Protein AF-A0A950EFH6-F1 (afdb_monomer)

Nearest PDB structures (foldseek):
  2af7-assembly1_F  TM=9.990E-01  e=6.601E-03  Methanothermobacter thermautotrophicus
  2af7-assembly1_A  TM=9.993E-01  e=1.480E-02  Methanothermobacter thermautotrophicus
  5dik-assembly1_A  TM=8.483E-01  e=4.452E-01  Legionella pneumophila
  1vke-asse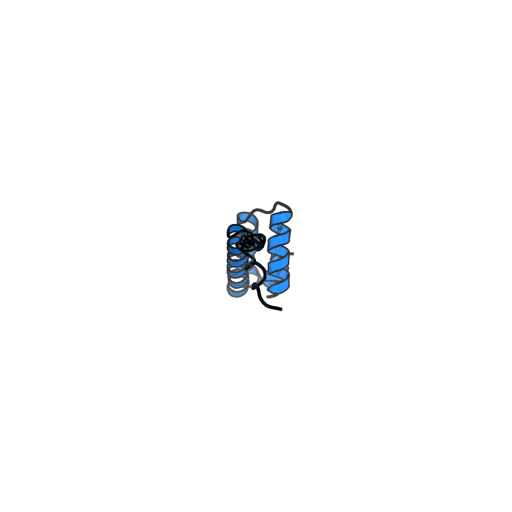mbly1_A  TM=8.700E-01  e=9.984E-01  Thermotoga maritima MSB8
  2lhr-assembly1_A  TM=3.135E-01  e=3.987E+00  Staphylococcus aureus subsp. aureus MW2

Mean predicted aligned error: 10.32 Å

Structure (mmCIF, N/CA/C/O backbone):
data_AF-A0A950EFH6-F1
#
_entry.id   AF-A0A950EFH6-F1
#
loop_
_atom_site.group_PDB
_atom_site.id
_atom_site.type_symbol
_atom_site.label_atom_id
_atom_site.label_alt_id
_atom_site.label_comp_id
_atom_site.label_asym_id
_atom_site.label_entity_id
_atom_site.label_seq_id
_atom_site.pdbx_PDB_ins_code
_atom_site.Cartn_x
_atom_site.Cartn_y
_atom_site.Cartn_z
_atom_site.occupancy
_atom_site.B_iso_or_equiv
_atom_site.auth_seq_id
_atom_site.auth_comp_id
_atom_site.auth_asym_id
_atom_site.auth_atom_id
_atom_site.pdbx_PDB_model_num
ATOM 1 N N . THR A 1 1 ? 7.924 5.680 3.488 1.00 95.81 1 THR A N 1
ATOM 2 C CA . THR A 1 1 ? 8.540 4.377 3.144 1.00 95.81 1 THR A CA 1
ATOM 3 C C . THR A 1 1 ? 7.678 3.560 2.193 1.00 95.81 1 THR A C 1
ATOM 5 O O . THR A 1 1 ? 8.226 3.061 1.220 1.00 95.81 1 THR A O 1
ATOM 8 N N . VAL A 1 2 ? 6.357 3.457 2.416 1.00 97.94 2 VAL A N 1
ATOM 9 C CA . VAL A 1 2 ? 5.393 2.737 1.547 1.00 97.94 2 VAL A CA 1
ATOM 10 C C . VAL A 1 2 ? 5.579 3.068 0.060 1.00 97.94 2 VAL A C 1
ATOM 12 O O . VAL A 1 2 ? 5.852 2.164 -0.723 1.00 97.94 2 VAL A O 1
ATOM 15 N N . ALA A 1 3 ? 5.544 4.354 -0.313 1.00 97.94 3 ALA A N 1
ATOM 16 C CA . ALA A 1 3 ? 5.710 4.780 -1.706 1.00 97.94 3 ALA A CA 1
ATOM 17 C C . ALA A 1 3 ? 7.025 4.294 -2.338 1.00 97.94 3 ALA A C 1
ATOM 19 O O . ALA A 1 3 ? 7.033 3.730 -3.426 1.00 97.94 3 ALA A O 1
ATOM 20 N N . THR A 1 4 ? 8.143 4.462 -1.628 1.00 98.31 4 THR A N 1
ATOM 21 C CA . THR A 1 4 ? 9.471 4.056 -2.103 1.00 98.31 4 THR A CA 1
ATOM 22 C C . THR A 1 4 ? 9.564 2.540 -2.276 1.00 98.31 4 THR A C 1
ATOM 24 O O . THR A 1 4 ? 10.086 2.069 -3.278 1.00 98.31 4 THR A O 1
ATOM 27 N N . LEU A 1 5 ? 9.047 1.758 -1.324 1.00 98.38 5 LEU A N 1
ATOM 28 C CA . LEU A 1 5 ? 9.093 0.292 -1.381 1.00 98.38 5 LEU A CA 1
ATOM 29 C C . LEU A 1 5 ? 8.212 -0.274 -2.498 1.00 98.38 5 LEU A C 1
ATOM 31 O O . LEU A 1 5 ? 8.619 -1.234 -3.150 1.00 98.38 5 LEU A O 1
ATOM 35 N N . ALA A 1 6 ? 7.052 0.338 -2.744 1.00 98.25 6 ALA A N 1
ATOM 36 C CA . ALA A 1 6 ? 6.198 0.008 -3.879 1.00 98.25 6 ALA A CA 1
ATOM 37 C C . ALA A 1 6 ? 6.868 0.369 -5.214 1.00 98.25 6 ALA A C 1
ATOM 39 O O . ALA A 1 6 ? 6.981 -0.489 -6.083 1.00 98.25 6 ALA A O 1
ATOM 40 N N . ALA A 1 7 ? 7.423 1.578 -5.346 1.00 98.12 7 ALA A N 1
ATOM 41 C CA . ALA A 1 7 ? 8.146 1.991 -6.551 1.00 98.12 7 ALA A CA 1
ATOM 42 C C . ALA A 1 7 ? 9.380 1.114 -6.853 1.00 98.12 7 ALA A C 1
ATOM 44 O O . ALA A 1 7 ? 9.712 0.894 -8.012 1.00 98.12 7 ALA A O 1
ATOM 45 N N . MET A 1 8 ? 10.055 0.593 -5.822 1.00 98.12 8 MET A N 1
ATOM 46 C CA . MET A 1 8 ? 11.213 -0.302 -5.962 1.00 98.12 8 MET A CA 1
ATOM 47 C C . MET A 1 8 ? 10.847 -1.788 -6.126 1.00 98.12 8 MET A C 1
ATOM 49 O O . MET A 1 8 ? 11.759 -2.615 -6.181 1.00 98.12 8 MET A O 1
ATOM 53 N N . GLY A 1 9 ? 9.560 -2.159 -6.119 1.00 96.62 9 GLY A N 1
ATOM 54 C CA . GLY A 1 9 ? 9.137 -3.562 -6.200 1.00 96.62 9 GLY A CA 1
ATOM 55 C C . GLY A 1 9 ? 9.663 -4.419 -5.040 1.00 96.62 9 GLY A C 1
ATOM 56 O O . GLY A 1 9 ? 10.203 -5.505 -5.248 1.00 96.62 9 GLY A O 1
ATOM 57 N N . ARG A 1 10 ? 9.582 -3.920 -3.797 1.00 98.25 10 ARG A N 1
ATOM 58 C CA . ARG A 1 10 ? 10.059 -4.617 -2.583 1.00 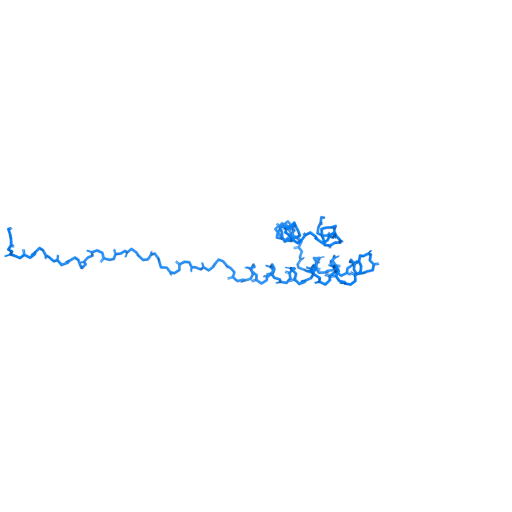98.25 10 ARG A CA 1
ATOM 59 C C . ARG A 1 10 ? 8.881 -5.137 -1.744 1.00 98.25 10 ARG A C 1
ATOM 61 O O . ARG A 1 10 ? 8.589 -4.551 -0.700 1.00 98.25 10 ARG A O 1
ATOM 68 N N . PRO A 1 11 ? 8.219 -6.241 -2.145 1.00 96.94 11 PRO A N 1
ATOM 69 C CA . PRO A 1 11 ? 6.937 -6.661 -1.573 1.00 96.94 11 PRO A CA 1
ATOM 70 C C . PRO A 1 11 ? 7.016 -7.020 -0.085 1.00 96.94 11 PRO A C 1
ATOM 72 O O . PRO A 1 11 ? 6.177 -6.573 0.685 1.00 96.94 11 PRO A O 1
ATOM 75 N N . LEU A 1 12 ? 8.052 -7.742 0.358 1.00 97.75 12 LEU A N 1
ATOM 76 C CA . LEU A 1 12 ? 8.200 -8.107 1.778 1.00 97.75 12 LEU A CA 1
ATOM 77 C C . LEU A 1 12 ? 8.335 -6.870 2.681 1.00 97.75 12 LEU A C 1
ATOM 79 O O . LEU A 1 12 ? 7.689 -6.770 3.722 1.00 97.75 12 LEU A O 1
ATOM 83 N N . GLY A 1 13 ? 9.149 -5.898 2.257 1.00 98.19 13 GLY A N 1
ATOM 84 C CA . GLY A 1 13 ? 9.315 -4.640 2.984 1.00 98.19 13 GLY A CA 1
ATOM 85 C C . GLY A 1 13 ? 8.052 -3.780 2.942 1.00 98.19 13 GLY A C 1
ATOM 86 O O . GLY A 1 13 ? 7.703 -3.154 3.945 1.00 98.19 13 GLY A O 1
ATOM 87 N N . LEU A 1 14 ? 7.364 -3.757 1.797 1.00 98.56 14 LEU A N 1
ATOM 88 C CA . LEU A 1 14 ? 6.107 -3.040 1.620 1.00 98.56 14 LEU A CA 1
ATOM 89 C C . LEU A 1 14 ? 5.015 -3.602 2.537 1.00 98.56 14 LEU A C 1
ATOM 91 O O . LEU A 1 14 ? 4.378 -2.822 3.234 1.00 98.56 14 LEU A O 1
ATOM 95 N N . GLU A 1 15 ? 4.852 -4.926 2.605 1.00 98.44 15 GLU A N 1
ATOM 96 C CA . GLU A 1 15 ? 3.861 -5.581 3.470 1.00 98.44 15 GLU A CA 1
ATOM 97 C C . GLU A 1 15 ? 4.047 -5.185 4.941 1.00 98.44 15 GLU A C 1
ATOM 99 O O . GLU A 1 15 ? 3.104 -4.745 5.602 1.00 98.44 15 GLU A O 1
ATOM 104 N N . LEU A 1 16 ? 5.288 -5.267 5.434 1.00 98.19 16 LEU A N 1
ATOM 105 C CA . LEU A 1 16 ? 5.635 -4.857 6.793 1.00 98.19 16 LEU A CA 1
ATOM 106 C C . LEU A 1 16 ? 5.302 -3.376 7.034 1.00 98.19 16 LEU A C 1
ATOM 108 O O . LEU A 1 16 ? 4.688 -3.026 8.041 1.00 98.19 16 LEU A O 1
ATOM 112 N N . ASN A 1 17 ? 5.674 -2.497 6.100 1.00 98.25 17 ASN A N 1
ATOM 113 C CA . ASN A 1 17 ? 5.442 -1.058 6.235 1.00 98.25 17 ASN A CA 1
ATOM 114 C C . ASN A 1 17 ? 3.966 -0.668 6.115 1.00 98.25 17 ASN A C 1
ATOM 116 O O . ASN A 1 17 ? 3.576 0.314 6.735 1.00 98.25 17 ASN A O 1
ATOM 120 N N . LEU A 1 18 ? 3.142 -1.421 5.385 1.00 98.50 18 LEU A N 1
ATOM 121 C CA . LEU A 1 18 ? 1.694 -1.204 5.340 1.00 98.50 18 LEU A CA 1
ATOM 122 C C . LEU A 1 18 ? 1.060 -1.450 6.715 1.00 98.50 18 LEU A C 1
ATOM 124 O O . LEU A 1 18 ? 0.297 -0.614 7.194 1.00 98.50 18 LEU A O 1
ATOM 128 N N . ARG A 1 19 ? 1.429 -2.548 7.390 1.00 98.06 19 ARG A N 1
ATOM 129 C CA . ARG A 1 19 ? 0.955 -2.842 8.756 1.00 98.06 19 ARG A CA 1
ATOM 130 C C . ARG A 1 19 ? 1.420 -1.785 9.754 1.00 98.06 19 ARG A C 1
ATOM 132 O O . ARG A 1 19 ? 0.617 -1.284 10.534 1.00 98.06 19 ARG A O 1
ATOM 139 N N . MET A 1 20 ? 2.702 -1.418 9.702 1.00 98.06 20 MET A N 1
ATOM 140 C CA . MET A 1 20 ? 3.253 -0.381 10.579 1.00 98.06 20 MET A CA 1
ATOM 141 C C . MET A 1 20 ? 2.606 0.984 10.327 1.00 98.06 20 MET A C 1
ATOM 143 O O . MET A 1 20 ? 2.324 1.700 11.279 1.00 98.06 20 MET A O 1
ATOM 147 N N . ALA A 1 21 ? 2.333 1.344 9.070 1.00 98.31 21 ALA A N 1
ATOM 148 C CA . ALA A 1 21 ? 1.680 2.607 8.745 1.00 98.31 21 ALA A CA 1
ATOM 149 C C . ALA A 1 21 ? 0.266 2.684 9.337 1.00 98.31 21 ALA A C 1
ATOM 151 O O . ALA A 1 21 ? -0.061 3.688 9.965 1.00 98.31 21 ALA A O 1
ATOM 152 N N . LEU A 1 22 ? -0.530 1.614 9.213 1.00 98.12 22 LEU A N 1
ATOM 153 C CA . LEU A 1 22 ? -1.850 1.529 9.850 1.00 98.12 22 LEU A CA 1
ATOM 154 C C . LEU A 1 22 ? -1.751 1.639 11.378 1.00 98.12 22 LEU A C 1
ATOM 156 O O . LEU A 1 22 ? -2.500 2.390 11.993 1.00 98.12 22 LEU A O 1
ATOM 160 N N . ASN A 1 23 ? -0.791 0.938 11.990 1.00 97.44 23 ASN A N 1
ATOM 161 C 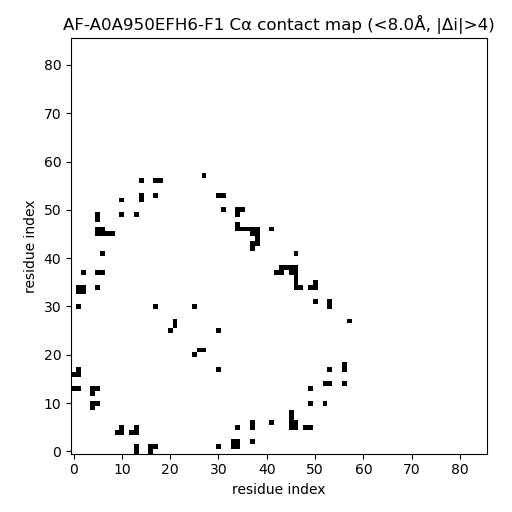CA . ASN A 1 23 ? -0.553 1.011 13.434 1.00 97.44 23 ASN A CA 1
ATOM 162 C C . ASN A 1 23 ? -0.135 2.418 13.899 1.00 97.44 23 ASN A C 1
ATOM 164 O O . ASN A 1 23 ? -0.432 2.817 15.020 1.00 97.44 23 ASN A O 1
ATOM 168 N N . ASN A 1 24 ? 0.519 3.185 13.028 1.00 98.00 24 ASN A N 1
ATOM 169 C CA . ASN A 1 24 ? 0.934 4.561 13.291 1.00 98.00 24 ASN A CA 1
ATOM 170 C C . ASN A 1 24 ? -0.164 5.594 12.974 1.00 98.00 24 ASN A C 1
ATOM 172 O O . ASN A 1 24 ? 0.110 6.792 12.986 1.00 98.00 24 ASN A O 1
ATOM 176 N N . GLY A 1 25 ? -1.391 5.148 12.687 1.00 97.69 25 GLY A N 1
ATOM 177 C CA . GLY A 1 25 ? -2.550 6.015 12.479 1.00 97.69 25 GLY A CA 1
ATOM 178 C C . GLY A 1 25 ? -2.817 6.414 11.028 1.00 97.69 25 GLY A C 1
ATOM 179 O O . GLY A 1 25 ? -3.738 7.193 10.795 1.00 97.69 25 GLY A O 1
ATOM 180 N N . ALA A 1 26 ? -2.070 5.890 10.050 1.00 98.31 26 ALA A N 1
ATOM 181 C CA . ALA A 1 26 ? -2.447 6.063 8.649 1.00 98.31 26 ALA A CA 1
ATOM 182 C C . ALA A 1 26 ? -3.759 5.324 8.367 1.00 98.31 26 ALA A C 1
ATOM 184 O O . ALA A 1 26 ? -3.979 4.204 8.836 1.00 98.31 26 ALA A O 1
ATOM 185 N N . THR A 1 27 ? -4.624 5.925 7.562 1.00 98.56 27 THR A N 1
ATOM 186 C CA . THR A 1 27 ? -5.864 5.285 7.132 1.00 98.56 27 THR A CA 1
ATOM 187 C C . THR A 1 27 ? -5.624 4.397 5.911 1.00 98.56 27 THR A C 1
ATOM 189 O O . THR A 1 27 ? -4.645 4.539 5.174 1.00 98.56 27 THR A O 1
ATOM 192 N N . ARG A 1 28 ? -6.552 3.469 5.641 1.00 98.38 28 ARG A N 1
ATOM 193 C CA . ARG A 1 28 ? -6.519 2.677 4.397 1.00 98.38 28 ARG A CA 1
ATOM 194 C C . ARG A 1 28 ? -6.571 3.574 3.160 1.00 98.38 28 ARG A C 1
ATOM 196 O O . ARG A 1 28 ? -5.926 3.257 2.165 1.00 98.38 28 ARG A O 1
ATOM 203 N N . GLN A 1 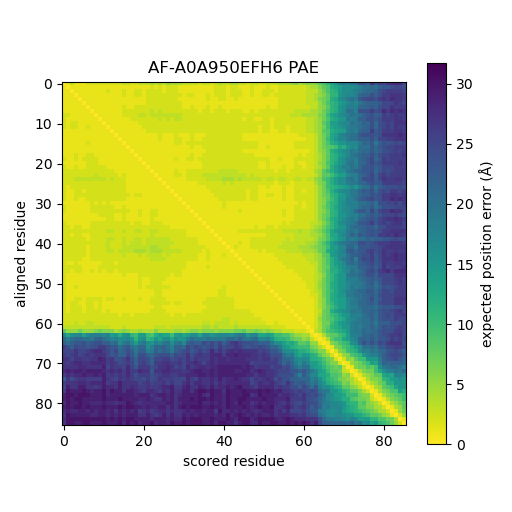29 ? -7.312 4.681 3.240 1.00 98.56 29 GLN A N 1
ATOM 204 C CA . GLN A 1 29 ? -7.416 5.661 2.167 1.00 98.56 29 GLN A CA 1
ATOM 205 C C . GLN A 1 29 ? -6.066 6.332 1.900 1.00 98.56 29 GLN A C 1
ATOM 207 O O . GLN A 1 29 ? -5.632 6.325 0.752 1.00 98.56 29 GLN A O 1
ATOM 212 N N . ASP A 1 30 ? -5.351 6.780 2.940 1.00 98.44 30 ASP A N 1
ATOM 213 C CA . ASP A 1 30 ? -4.016 7.384 2.787 1.00 98.44 30 ASP A CA 1
ATOM 214 C C . ASP A 1 30 ? -3.050 6.443 2.054 1.00 98.44 30 ASP A C 1
ATOM 216 O O . ASP A 1 30 ? -2.273 6.859 1.193 1.00 98.44 30 ASP A O 1
ATOM 220 N N . LEU A 1 31 ? -3.103 5.146 2.378 1.00 98.56 31 LEU A N 1
ATOM 221 C CA . LEU A 1 31 ? -2.263 4.131 1.742 1.00 98.56 31 LEU A CA 1
ATOM 222 C C . LEU A 1 31 ? -2.649 3.894 0.281 1.00 98.56 31 LEU A C 1
ATOM 224 O O . LEU A 1 31 ? -1.766 3.788 -0.569 1.00 98.56 31 LEU A O 1
ATOM 228 N N . VAL A 1 32 ? -3.946 3.830 -0.023 1.00 98.62 32 VAL A N 1
ATOM 229 C CA . VAL A 1 32 ? -4.442 3.679 -1.398 1.00 98.62 32 VAL A CA 1
ATOM 230 C C . VAL A 1 32 ? -4.073 4.896 -2.244 1.00 98.62 32 VAL A C 1
ATOM 232 O O . VAL A 1 32 ? -3.526 4.721 -3.329 1.00 98.62 32 VAL A O 1
ATOM 235 N N . GLU A 1 33 ? -4.294 6.113 -1.748 1.00 98.50 33 GLU A N 1
ATOM 236 C CA . GLU A 1 33 ? -3.927 7.353 -2.442 1.00 98.50 33 GLU A CA 1
ATOM 237 C C . GLU A 1 33 ? -2.414 7.443 -2.667 1.00 98.50 33 GLU A C 1
ATOM 239 O O . GLU A 1 33 ? -1.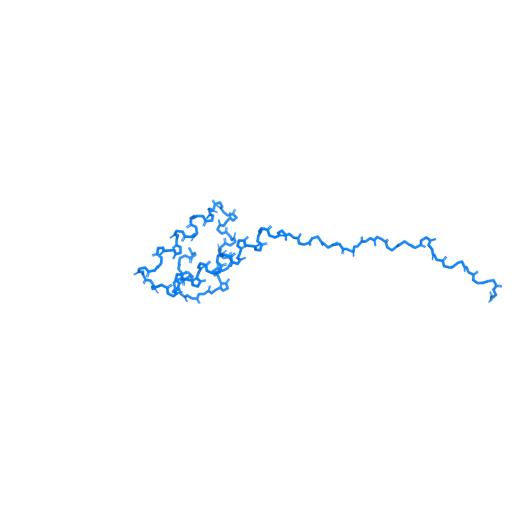967 7.722 -3.779 1.00 98.50 33 GLU A O 1
ATOM 244 N N . THR A 1 34 ? -1.615 7.102 -1.649 1.00 98.38 34 THR A N 1
ATOM 245 C CA . THR A 1 34 ? -0.150 7.031 -1.762 1.00 98.38 34 THR A CA 1
ATOM 246 C C . THR A 1 34 ? 0.281 6.075 -2.871 1.00 98.38 34 THR A C 1
ATOM 248 O O . THR A 1 34 ? 1.185 6.398 -3.636 1.00 98.38 34 THR A O 1
ATOM 251 N N . LEU A 1 35 ? -0.342 4.896 -2.966 1.00 98.62 35 LEU A N 1
ATOM 252 C CA . LEU A 1 35 ? -0.024 3.896 -3.986 1.00 98.62 35 LEU A CA 1
ATOM 253 C C . LEU A 1 35 ? -0.518 4.311 -5.376 1.00 98.62 35 LEU A C 1
ATOM 255 O O . LEU A 1 35 ? 0.205 4.113 -6.349 1.00 98.62 35 LEU A O 1
ATOM 259 N N . LEU A 1 36 ? -1.698 4.925 -5.490 1.00 98.50 36 LEU A N 1
ATOM 260 C CA . LEU A 1 36 ? -2.214 5.476 -6.749 1.00 98.50 36 LEU A CA 1
ATOM 261 C C . LEU A 1 36 ? -1.309 6.586 -7.291 1.00 98.50 36 LEU A C 1
ATOM 263 O O . LEU A 1 36 ? -1.021 6.613 -8.488 1.00 98.50 36 LEU A O 1
ATOM 267 N N . GLN A 1 37 ? -0.775 7.434 -6.407 1.00 98.06 37 GLN A N 1
ATOM 268 C CA . GLN A 1 37 ? 0.158 8.496 -6.774 1.00 98.06 37 GLN A CA 1
ATOM 269 C C . GLN A 1 37 ? 1.448 7.953 -7.402 1.00 98.06 37 GLN A C 1
ATOM 271 O O . GLN A 1 37 ? 2.119 8.691 -8.109 1.00 98.06 37 GLN A O 1
ATOM 276 N N . ILE A 1 38 ? 1.793 6.673 -7.214 1.00 97.81 38 ILE A N 1
ATOM 277 C CA . ILE A 1 38 ? 2.984 6.050 -7.816 1.00 97.81 38 ILE A CA 1
ATOM 278 C C . ILE A 1 38 ? 2.822 5.833 -9.321 1.00 97.81 38 ILE A C 1
ATOM 280 O O . ILE A 1 38 ? 3.824 5.873 -10.034 1.00 97.81 38 ILE A O 1
ATOM 284 N N . ALA A 1 39 ? 1.600 5.624 -9.823 1.00 98.00 39 ALA A N 1
ATOM 285 C CA . ALA A 1 39 ? 1.353 5.316 -11.233 1.00 98.00 39 ALA A CA 1
ATOM 286 C C . ALA A 1 39 ? 2.050 6.284 -12.218 1.00 98.00 39 ALA A C 1
ATOM 288 O O . ALA A 1 39 ? 2.719 5.791 -13.129 1.00 98.00 39 ALA A O 1
ATOM 289 N N . PRO A 1 40 ? 1.989 7.622 -12.045 1.00 97.94 40 PRO A N 1
ATOM 290 C CA . PRO A 1 40 ? 2.719 8.553 -12.909 1.00 97.94 40 PRO A CA 1
ATOM 291 C C . PRO A 1 40 ? 4.250 8.551 -12.734 1.00 97.94 40 PRO A C 1
ATOM 293 O O . PRO A 1 40 ? 4.940 8.999 -13.643 1.00 97.94 40 PRO A O 1
ATOM 296 N N . TYR A 1 41 ? 4.803 8.067 -11.612 1.00 97.62 41 TYR A N 1
ATOM 297 C CA . TYR A 1 41 ? 6.251 8.137 -11.334 1.00 97.62 41 TYR A CA 1
ATOM 298 C C . TYR A 1 41 ? 7.002 6.822 -1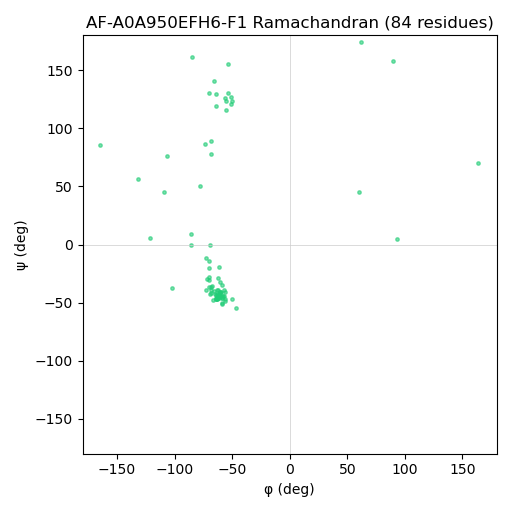1.564 1.00 97.62 41 TYR A C 1
ATOM 300 O O . TYR A 1 41 ? 8.142 6.851 -12.018 1.00 97.62 41 TYR A O 1
ATOM 308 N N . ALA A 1 42 ? 6.396 5.677 -11.244 1.00 97.56 42 ALA A N 1
ATOM 309 C CA . ALA A 1 42 ? 7.008 4.350 -11.400 1.00 97.56 42 ALA A CA 1
ATOM 310 C C . ALA A 1 42 ? 6.194 3.412 -12.310 1.00 97.56 42 ALA A C 1
ATOM 312 O O . ALA A 1 42 ? 6.539 2.243 -12.470 1.00 97.56 42 ALA A O 1
ATOM 313 N N . GLY A 1 43 ? 5.124 3.925 -12.923 1.00 97.69 43 GLY A N 1
ATOM 314 C CA . GLY A 1 43 ? 4.257 3.181 -13.826 1.00 97.69 43 GLY A CA 1
ATOM 315 C C . GLY A 1 43 ? 3.098 2.473 -13.124 1.00 97.69 43 GLY A C 1
ATOM 316 O O . GLY A 1 43 ? 3.129 2.162 -11.930 1.00 97.69 43 GLY A O 1
ATOM 317 N N . PHE A 1 44 ? 2.058 2.183 -13.909 1.00 97.88 44 PHE A N 1
ATOM 318 C CA . PHE A 1 44 ? 0.879 1.452 -13.447 1.00 97.88 44 PHE A CA 1
ATOM 319 C C . PHE A 1 44 ? 1.195 0.064 -12.849 1.00 97.88 44 PHE A C 1
ATOM 321 O O . PHE A 1 44 ? 0.601 -0.249 -11.820 1.00 97.88 44 PHE A O 1
ATOM 328 N N . PRO A 1 45 ? 2.135 -0.750 -13.383 1.00 98.00 45 PRO A N 1
ATOM 329 C CA . PRO A 1 45 ? 2.443 -2.062 -12.801 1.00 98.00 45 PRO A CA 1
ATOM 330 C C . PRO A 1 45 ? 2.903 -2.000 -11.336 1.00 98.00 45 PRO A C 1
ATOM 332 O O . PRO A 1 45 ? 2.365 -2.721 -10.500 1.00 98.00 45 PRO A O 1
ATOM 335 N N . ALA A 1 46 ? 3.825 -1.089 -10.997 1.00 98.00 46 ALA A N 1
ATOM 336 C CA . ALA A 1 46 ? 4.325 -0.934 -9.626 1.00 98.00 46 ALA A CA 1
ATOM 337 C C . ALA A 1 46 ? 3.230 -0.450 -8.657 1.00 98.00 46 ALA A C 1
ATOM 339 O O . ALA A 1 46 ? 3.119 -0.933 -7.529 1.00 98.00 46 ALA A O 1
ATOM 340 N N . CYS A 1 47 ? 2.385 0.480 -9.114 1.00 98.19 47 CYS A N 1
ATOM 341 C CA . CYS A 1 47 ? 1.192 0.916 -8.387 1.00 98.19 47 CYS A CA 1
ATOM 342 C C . CYS A 1 47 ? 0.234 -0.260 -8.123 1.00 98.19 47 CYS A C 1
ATOM 344 O O . CYS A 1 47 ? -0.178 -0.485 -6.983 1.00 98.19 47 CYS A O 1
ATOM 346 N N . TRP A 1 48 ? -0.086 -1.034 -9.163 1.00 98.44 48 TRP A N 1
ATOM 347 C CA . TRP A 1 48 ? -1.033 -2.143 -9.102 1.00 98.44 48 TRP A CA 1
ATOM 348 C C . TRP A 1 48 ? -0.582 -3.252 -8.148 1.00 98.44 48 TRP A C 1
ATOM 350 O O . TRP A 1 48 ? -1.366 -3.697 -7.310 1.00 98.44 48 TRP A O 1
ATOM 360 N N . GLU A 1 49 ? 0.685 -3.665 -8.221 1.00 98.38 49 GLU A N 1
ATOM 361 C CA . GLU A 1 49 ? 1.248 -4.655 -7.297 1.00 98.38 49 GLU A CA 1
ATOM 362 C C . GLU A 1 49 ? 1.178 -4.177 -5.842 1.00 98.38 49 GLU A C 1
ATOM 364 O O . GLU A 1 49 ? 0.798 -4.938 -4.946 1.00 98.38 49 GLU A O 1
ATOM 369 N N . GLY A 1 50 ? 1.471 -2.894 -5.604 1.00 98.44 50 GLY A N 1
ATOM 370 C CA . GLY A 1 50 ? 1.337 -2.292 -4.283 1.00 98.44 50 GLY A CA 1
ATOM 371 C C . GLY A 1 50 ? -0.106 -2.293 -3.769 1.00 98.44 50 GLY A C 1
ATOM 372 O O . GLY A 1 50 ? -0.340 -2.643 -2.611 1.00 98.44 50 GLY A O 1
ATOM 373 N N . LEU A 1 51 ? -1.080 -1.958 -4.622 1.00 98.69 51 LEU A N 1
ATOM 374 C CA . LEU A 1 51 ? -2.509 -1.979 -4.281 1.00 98.69 51 LEU A CA 1
ATOM 375 C C . LEU A 1 51 ? -3.010 -3.395 -3.978 1.00 98.69 51 LEU A C 1
ATOM 377 O O . LEU A 1 51 ? -3.727 -3.597 -2.995 1.00 98.69 51 LEU A O 1
ATOM 381 N N . ALA A 1 52 ? -2.606 -4.383 -4.777 1.00 98.62 52 ALA A N 1
ATOM 382 C CA . ALA A 1 52 ? -2.953 -5.783 -4.546 1.00 98.62 52 ALA A CA 1
ATOM 383 C C . ALA A 1 52 ? -2.422 -6.275 -3.189 1.00 98.62 52 ALA A C 1
ATOM 385 O O . ALA A 1 52 ? -3.136 -6.951 -2.439 1.00 98.62 52 ALA A O 1
ATOM 386 N N . LEU A 1 53 ? -1.194 -5.886 -2.834 1.00 98.50 53 LEU A N 1
ATOM 387 C CA . LEU A 1 53 ? -0.603 -6.221 -1.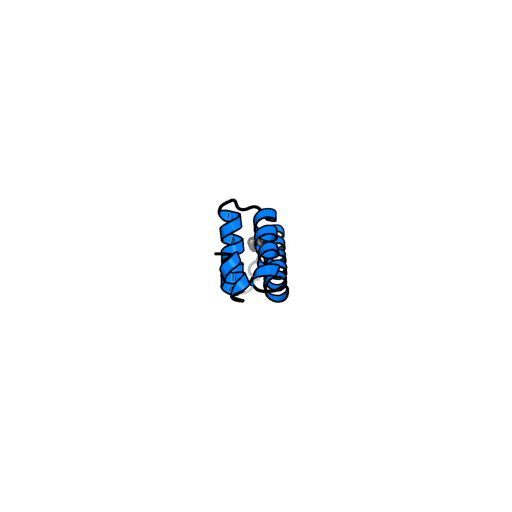543 1.00 98.50 53 LEU A CA 1
ATOM 388 C C . LEU A 1 53 ? -1.296 -5.502 -0.377 1.00 98.50 53 LEU A C 1
ATOM 390 O O . LEU A 1 53 ? -1.577 -6.133 0.641 1.00 98.50 53 LEU A O 1
ATOM 394 N N . ALA A 1 54 ? -1.632 -4.219 -0.526 1.00 98.56 54 ALA A N 1
ATOM 395 C CA . ALA A 1 54 ? -2.412 -3.485 0.471 1.00 98.56 54 ALA A CA 1
ATOM 396 C C . ALA A 1 54 ? -3.766 -4.157 0.730 1.00 98.56 54 ALA A C 1
ATOM 398 O O . ALA A 1 54 ? -4.135 -4.381 1.882 1.00 98.56 54 ALA A O 1
ATOM 399 N N . GLN A 1 55 ? -4.460 -4.582 -0.329 1.00 98.50 55 GLN A N 1
ATOM 400 C CA . GLN A 1 55 ? -5.722 -5.306 -0.213 1.00 98.50 55 GLN A CA 1
ATOM 401 C C . GLN A 1 55 ? -5.564 -6.634 0.547 1.00 98.50 55 GLN A C 1
ATOM 403 O O . GLN A 1 55 ? -6.410 -6.966 1.379 1.00 98.50 55 GLN A O 1
ATOM 408 N N . LYS A 1 56 ? -4.482 -7.387 0.296 1.00 98.19 56 LYS A N 1
ATOM 409 C CA . LYS A 1 56 ? -4.151 -8.604 1.057 1.00 98.19 56 LYS A CA 1
ATOM 410 C C . LYS A 1 56 ? -3.986 -8.291 2.548 1.00 98.19 56 LYS A C 1
ATOM 412 O O . LYS A 1 56 ? -4.646 -8.928 3.362 1.00 98.19 56 LYS A O 1
ATOM 417 N N . VAL A 1 57 ? -3.172 -7.291 2.892 1.00 97.75 57 VAL A N 1
ATOM 418 C CA . VAL A 1 57 ? -2.933 -6.890 4.290 1.00 97.75 57 VAL A CA 1
ATOM 419 C C . VAL A 1 57 ? -4.231 -6.477 4.978 1.00 97.75 57 VAL A C 1
ATOM 421 O O . VAL A 1 57 ? -4.482 -6.901 6.102 1.00 97.75 57 VAL A O 1
ATOM 424 N N . PHE A 1 58 ? -5.079 -5.690 4.313 1.00 97.81 58 PHE A N 1
ATOM 425 C CA . PHE A 1 58 ? -6.353 -5.257 4.890 1.00 97.81 58 PHE A CA 1
ATOM 426 C C . PHE A 1 58 ? -7.263 -6.444 5.207 1.00 97.81 58 PHE A C 1
ATOM 428 O O . PHE A 1 58 ? -7.771 -6.523 6.320 1.00 97.81 58 PHE A O 1
ATOM 435 N N . ARG A 1 59 ? -7.395 -7.404 4.280 1.00 97.44 59 ARG A N 1
ATOM 436 C CA . ARG A 1 59 ? -8.184 -8.622 4.518 1.00 97.44 59 ARG A CA 1
ATOM 437 C C . ARG A 1 59 ? -7.662 -9.442 5.690 1.00 97.44 59 ARG A C 1
ATOM 439 O O . ARG A 1 59 ? -8.454 -9.966 6.460 1.00 97.44 59 ARG A O 1
ATOM 446 N N . GLU A 1 60 ? -6.347 -9.579 5.817 1.00 96.00 60 GLU A N 1
ATOM 447 C CA . GLU A 1 60 ? -5.750 -10.335 6.921 1.00 96.00 60 GLU A CA 1
ATOM 448 C C . GLU A 1 60 ? -5.969 -9.657 8.275 1.00 96.00 60 GLU A C 1
ATOM 450 O O . GLU A 1 60 ? -6.188 -10.343 9.268 1.00 96.00 60 GLU A O 1
ATOM 455 N N . LEU A 1 61 ? -5.943 -8.322 8.319 1.00 93.94 61 LEU A N 1
ATOM 456 C CA . LEU A 1 61 ? -6.266 -7.568 9.531 1.00 93.94 61 LEU A CA 1
ATOM 457 C C . LEU A 1 61 ? -7.761 -7.648 9.872 1.00 93.94 61 LEU A C 1
ATOM 459 O O . LEU A 1 61 ? -8.103 -7.738 11.047 1.00 93.94 61 LEU A O 1
ATOM 463 N N . ASP A 1 62 ? -8.634 -7.662 8.861 1.00 94.31 62 ASP A N 1
ATOM 464 C CA . ASP A 1 62 ? -10.084 -7.816 9.039 1.00 94.31 62 ASP A CA 1
ATOM 465 C C . ASP A 1 62 ? -10.479 -9.225 9.504 1.00 94.31 62 ASP A C 1
ATOM 467 O O . ASP A 1 62 ? -11.457 -9.384 10.229 1.00 94.31 62 ASP A O 1
ATOM 471 N N . ALA A 1 63 ? -9.719 -10.253 9.114 1.00 91.56 63 ALA A N 1
ATOM 472 C CA . ALA A 1 63 ? -9.992 -11.641 9.484 1.00 91.56 63 ALA A CA 1
ATOM 473 C C . ALA A 1 63 ? -9.735 -11.953 10.973 1.00 91.56 63 ALA A C 1
ATOM 475 O O . ALA A 1 63 ? -10.188 -12.992 11.452 1.00 91.56 63 ALA A O 1
ATOM 476 N N . GLY A 1 64 ? -9.037 -11.071 11.702 1.00 76.50 64 GLY A N 1
ATOM 477 C CA . GLY A 1 64 ? -8.692 -11.256 13.115 1.00 76.50 64 GLY A CA 1
ATOM 478 C C . GLY A 1 64 ? -7.802 -12.484 13.389 1.00 76.50 64 GLY A C 1
ATOM 479 O O . GLY A 1 64 ? -7.497 -13.273 12.490 1.00 76.50 64 GLY A O 1
ATOM 480 N N . PRO A 1 65 ? -7.338 -12.684 14.636 1.00 67.56 65 PRO A N 1
ATOM 481 C CA . PRO A 1 65 ? -6.724 -13.947 15.023 1.00 67.56 65 PRO A CA 1
ATOM 482 C C . PRO A 1 65 ? -7.800 -15.031 14.922 1.00 67.56 65 PRO A C 1
ATOM 484 O O . PRO A 1 65 ? -8.814 -14.946 15.616 1.00 67.56 65 PRO A O 1
ATOM 487 N N . ARG A 1 66 ? -7.601 -16.050 14.074 1.00 56.31 66 ARG A N 1
ATOM 488 C CA . ARG A 1 66 ? -8.429 -17.262 14.152 1.00 56.31 66 ARG A CA 1
ATOM 489 C C . ARG A 1 66 ? -8.314 -17.781 15.578 1.00 56.31 66 ARG A C 1
ATOM 491 O O . ARG A 1 66 ? -7.210 -18.131 15.996 1.00 56.31 66 ARG A O 1
ATOM 498 N N . ALA A 1 67 ? -9.428 -17.777 16.306 1.00 51.91 67 ALA A N 1
ATOM 499 C CA . ALA A 1 67 ? -9.512 -18.433 17.594 1.00 51.91 67 ALA A CA 1
ATOM 500 C C . ALA A 1 67 ? -8.970 -19.853 17.414 1.00 51.91 67 ALA A C 1
ATOM 502 O O . ALA A 1 67 ? -9.411 -20.589 16.529 1.00 51.91 67 ALA A O 1
ATOM 503 N N . THR A 1 68 ? -7.961 -20.210 18.199 1.00 57.50 68 THR A N 1
ATOM 504 C CA . THR A 1 68 ? -7.570 -21.599 18.395 1.00 57.50 68 THR A CA 1
ATOM 505 C C . THR A 1 68 ? -8.702 -22.258 19.176 1.00 57.50 68 THR A C 1
ATOM 507 O O . THR A 1 68 ? -8.648 -22.376 20.396 1.00 57.50 68 THR A O 1
ATOM 510 N N . GLU A 1 69 ? -9.785 -22.593 18.480 1.00 60.12 69 GLU A N 1
ATOM 511 C CA . GLU A 1 69 ? -10.760 -23.570 18.942 1.00 60.12 69 GLU A CA 1
ATOM 512 C C . GLU A 1 69 ? -10.054 -24.926 18.910 1.00 60.12 69 GLU A C 1
ATOM 514 O O . GLU A 1 69 ? -9.984 -25.544 17.853 1.00 60.12 69 GLU A O 1
ATOM 519 N N . ASP A 1 70 ? -9.395 -25.281 20.017 1.00 60.91 70 ASP A N 1
ATOM 520 C CA . ASP A 1 70 ? -9.287 -26.635 20.592 1.00 60.91 70 ASP A CA 1
ATOM 521 C C . ASP A 1 70 ? -8.131 -26.684 21.615 1.00 60.91 70 ASP A C 1
ATOM 523 O O . ASP A 1 70 ? -7.070 -27.255 21.376 1.00 60.91 70 ASP A O 1
ATOM 527 N N . ASP A 1 71 ? -8.315 -26.021 22.758 1.00 61.50 71 ASP A N 1
ATOM 528 C CA . ASP A 1 71 ? -7.605 -26.365 24.000 1.00 61.50 71 ASP A CA 1
ATOM 529 C C . ASP A 1 71 ? -8.645 -26.442 25.123 1.00 61.50 71 ASP A C 1
ATOM 531 O O . ASP A 1 71 ? -8.632 -25.692 26.099 1.00 61.50 71 ASP A O 1
ATOM 535 N N . SER A 1 72 ? -9.655 -27.294 24.921 1.00 64.44 72 SER A N 1
ATOM 536 C CA . SER A 1 72 ? -10.473 -27.732 26.050 1.00 64.44 72 SER A CA 1
ATOM 537 C C . SER A 1 72 ? -9.589 -28.640 26.909 1.00 64.44 72 SER A C 1
ATOM 539 O O . SER A 1 72 ? -8.965 -29.547 26.349 1.00 64.44 72 SER A O 1
ATOM 541 N N . PRO A 1 73 ? -9.510 -28.436 28.239 1.00 68.56 73 PRO A N 1
ATOM 542 C CA . PRO A 1 73 ? -8.811 -29.365 29.115 1.00 68.56 73 PRO A CA 1
ATOM 543 C C . PRO A 1 73 ? -9.328 -30.771 28.822 1.00 68.56 73 PRO A C 1
ATOM 545 O O . PRO A 1 73 ? -10.545 -30.973 28.802 1.00 68.56 73 PRO A O 1
ATOM 548 N N . ARG A 1 74 ? -8.425 -31.720 28.543 1.00 66.38 74 ARG A N 1
ATOM 549 C CA . ARG A 1 74 ? -8.808 -33.129 28.431 1.00 66.38 74 ARG A CA 1
ATOM 550 C C . ARG A 1 74 ? -9.599 -33.465 29.693 1.00 66.38 74 ARG A C 1
ATOM 552 O O . ARG A 1 74 ? -9.137 -33.226 30.805 1.00 66.38 74 ARG A O 1
ATOM 559 N N . ASP A 1 75 ? -10.841 -33.888 29.503 1.00 68.62 75 ASP A N 1
ATOM 560 C CA . ASP A 1 75 ? -11.695 -34.299 30.602 1.00 68.62 75 ASP A CA 1
ATOM 561 C C . ASP A 1 75 ? -11.206 -35.666 31.089 1.00 68.62 75 ASP A C 1
ATOM 563 O O . ASP A 1 75 ? -11.652 -36.722 30.639 1.00 68.62 75 ASP A O 1
ATOM 567 N N . ASP A 1 76 ? -10.228 -35.628 31.990 1.00 67.38 76 ASP A N 1
ATOM 568 C CA . ASP A 1 76 ? -9.619 -36.798 32.621 1.00 67.38 76 ASP A CA 1
ATOM 569 C C . ASP A 1 76 ? -10.597 -37.507 33.586 1.00 67.38 76 ASP A C 1
ATOM 571 O O . ASP A 1 76 ? -10.248 -38.517 34.201 1.00 67.38 76 ASP A O 1
ATOM 575 N N . SER A 1 77 ? -11.832 -37.002 33.742 1.00 69.56 77 SER A N 1
ATOM 576 C CA . SER A 1 77 ? -12.835 -37.565 34.654 1.00 69.56 77 SER A CA 1
ATOM 577 C C . SER A 1 77 ? -13.448 -38.885 34.172 1.00 69.56 77 SER A C 1
ATOM 579 O O . SER A 1 77 ? -14.068 -39.589 34.969 1.00 69.56 77 SER A O 1
ATOM 581 N N . ASN A 1 78 ? -13.216 -39.274 32.912 1.00 65.50 78 ASN A N 1
ATOM 582 C CA . ASN A 1 78 ? -13.600 -40.581 32.374 1.00 65.50 78 ASN A CA 1
ATOM 583 C C . ASN A 1 78 ? -12.386 -41.492 32.121 1.00 65.50 78 ASN A C 1
ATOM 585 O O . ASN A 1 78 ? -12.269 -42.130 31.072 1.00 65.50 78 ASN A O 1
ATOM 589 N N . ALA A 1 79 ? -11.456 -41.553 33.076 1.00 64.25 79 ALA A N 1
ATOM 590 C CA . ALA A 1 79 ? -10.497 -42.649 33.120 1.00 64.25 79 ALA A CA 1
ATOM 591 C C . ALA A 1 79 ? -11.260 -43.966 33.374 1.00 64.25 79 ALA A C 1
ATOM 593 O O . ALA A 1 79 ? -12.052 -44.030 34.320 1.00 64.25 79 ALA A O 1
ATOM 594 N N . PRO A 1 80 ? -11.042 -45.029 32.578 1.00 67.62 80 PRO A N 1
ATOM 595 C CA . PRO A 1 80 ? -11.518 -46.355 32.941 1.00 67.62 80 PRO A CA 1
ATOM 596 C C . PRO A 1 80 ? -10.968 -46.685 34.331 1.00 67.62 80 PRO A C 1
ATOM 598 O O . PRO A 1 80 ? -9.759 -46.599 34.556 1.00 67.62 80 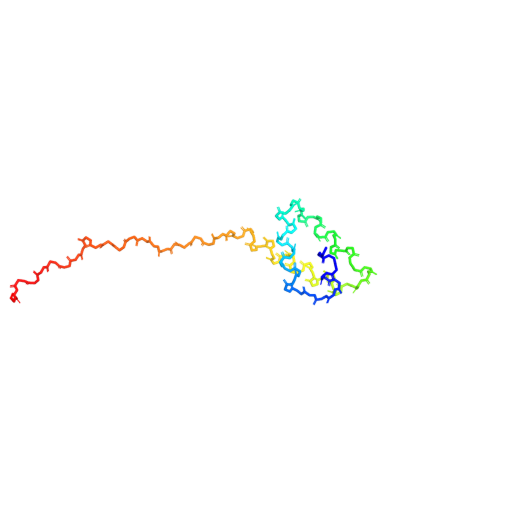PRO A O 1
ATOM 601 N N . GLY A 1 81 ? -11.856 -46.993 35.279 1.00 66.50 81 GLY A N 1
ATOM 602 C CA . GLY A 1 81 ? -11.449 -47.446 36.607 1.00 66.50 81 GLY A CA 1
ATOM 603 C C . GLY A 1 81 ? -10.500 -48.648 36.498 1.00 66.50 81 GLY A C 1
ATOM 604 O O . GLY A 1 81 ? -10.529 -49.348 35.486 1.00 66.50 81 GLY A O 1
ATOM 605 N N . PRO A 1 82 ? -9.645 -48.892 37.505 1.00 72.00 82 PRO A N 1
ATOM 606 C CA . PRO A 1 82 ? -8.700 -49.999 37.450 1.00 72.00 82 PRO A CA 1
ATOM 607 C C . PRO A 1 82 ? -9.449 -51.316 37.217 1.00 72.00 82 PRO A C 1
ATOM 609 O O . PRO A 1 82 ? -10.376 -51.644 37.963 1.00 72.00 82 PRO A O 1
ATOM 612 N N . ASP A 1 83 ? -9.047 -52.050 36.177 1.00 72.06 83 ASP A N 1
ATOM 613 C CA . ASP A 1 83 ? -9.546 -53.397 35.914 1.00 72.06 83 ASP A CA 1
ATOM 614 C C . ASP A 1 83 ? -9.344 -54.262 37.173 1.00 72.06 83 ASP A C 1
ATOM 616 O O . ASP A 1 83 ? -8.241 -54.284 37.731 1.00 72.06 83 ASP A O 1
ATOM 620 N N . PRO A 1 84 ? -10.370 -54.991 37.650 1.00 62.56 84 PRO A N 1
ATOM 621 C CA . PRO A 1 84 ? -10.299 -55.749 38.897 1.00 62.56 84 PRO A CA 1
ATOM 622 C C . PRO A 1 84 ? -9.536 -57.081 38.751 1.00 62.56 84 PRO A C 1
ATOM 624 O O . PRO A 1 84 ? -10.041 -58.127 39.157 1.00 62.56 84 PRO A O 1
ATOM 627 N N . ALA A 1 85 ? -8.333 -57.067 38.169 1.00 57.53 85 ALA A N 1
ATOM 628 C CA . ALA A 1 85 ? -7.439 -58.226 38.134 1.00 57.53 85 ALA A CA 1
ATOM 629 C C . ALA A 1 85 ? -5.991 -57.859 37.749 1.00 57.53 85 ALA A C 1
ATOM 631 O O . ALA A 1 85 ? -5.617 -57.992 36.586 1.00 57.53 85 ALA A O 1
ATOM 632 N N . THR A 1 86 ? -5.163 -57.452 38.717 1.00 52.06 86 THR A N 1
ATOM 633 C CA . THR A 1 86 ? -3.730 -57.813 38.862 1.00 52.06 86 THR A CA 1
ATOM 634 C C . THR A 1 86 ? -3.280 -57.469 40.277 1.00 52.06 86 THR A C 1
ATOM 636 O O . THR A 1 86 ? -3.616 -56.357 40.741 1.00 52.06 86 THR A O 1
#

pLDDT: mean 88.85, std 15.25, range [51.91, 98.69]

Foldseek 3Di:
DLLVCLLVVPLVVNLVVLVVCVVVPDDLVNSLVSLVVSCVPRNPVSSVVSVVSSVVSVVVVVVPPDPPPDPDPPPPVPDDDDDPDD

Sequence (86 aa):
TVATLAAMGRPLGLELNLRMALNNGATRQDLVETLLQIAPYAGFPACWEGLALAQKVFRELDAGPRATEDDSPRDDSNAPGPDPAT

Radius of gyration: 23.95 Å; Cα contacts (8 Å, |Δi|>4): 63; chains: 1; bounding box: 25×67×53 Å

Secondary structure (DSSP, 8-state):
-HHHHHHTT-HHHHHHHHHHHHHTT--HHHHHHHHHTTHHHH-HHHHHHHHHHHHHHHHHHHT--------PPP-GGGPPPPPS--

Solvent-accessible surface area (backbone atoms only — not comparable to full-atom values): 5210 Å² total; per-residue (Å²): 108,52,57,59,26,26,60,67,71,35,63,73,63,26,55,55,41,50,55,51,40,44,76,71,69,48,49,73,63,59,53,50,53,47,30,59,62,32,27,89,77,55,34,56,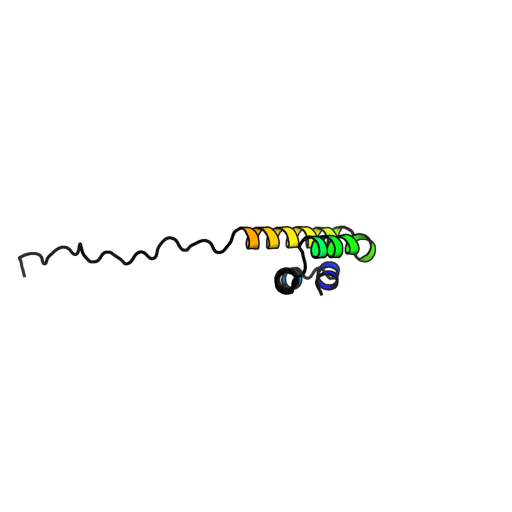66,34,19,49,55,38,48,56,51,50,53,52,54,51,52,56,65,72,63,51,81,75,76,81,86,79,79,70,77,79,75,70,87,74,61,82,70,83,72,97,80,131